Protein AF-A0A165LBI9-F1 (afdb_monomer_lite)

Sequence (51 aa):
MKPSRIVLPLTLALSASAGLIAYGICQTGCNVGAVACYAVAGTVFGIVAAQ

Radius of gyration: 12.96 Å; chains: 1; bounding box: 32×28×29 Å

Foldseek 3Di:
DPVVVVVVLVVVLVPPPDPPVVSVVSVVVVVVVVQVVCVVVVHGDDDDPDD

Secondary structure (DSSP, 8-state):
--THHHHHHHHHHHT--S-HHHHHHHHHHHHHHHHHHHHHTT---S-----

pLDDT: mean 71.21, std 11.55, range [34.66, 86.31]

Organism: NCBI:txid1314781

Structure (mmCIF, N/CA/C/O backbone):
data_AF-A0A165LBI9-F1
#
_entry.id   AF-A0A165LBI9-F1
#
loop_
_atom_site.group_PDB
_atom_site.id
_atom_site.type_symbol
_atom_site.label_atom_id
_atom_site.label_alt_id
_atom_site.label_comp_id
_atom_site.label_asym_id
_atom_site.label_entity_id
_atom_site.label_seq_id
_atom_site.pdbx_PDB_ins_code
_atom_site.Cartn_x
_atom_site.Cartn_y
_atom_site.Cartn_z
_atom_site.occupancy
_atom_site.B_iso_or_equiv
_atom_site.auth_seq_id
_atom_site.auth_comp_id
_atom_site.auth_asym_id
_atom_site.auth_atom_id
_atom_site.pdbx_PDB_model_num
ATOM 1 N N . MET A 1 1 ? 24.100 1.895 2.510 1.00 50.25 1 MET A N 1
ATOM 2 C CA . MET A 1 1 ? 22.795 1.761 3.198 1.00 50.25 1 MET A CA 1
ATOM 3 C C . MET A 1 1 ? 22.738 2.778 4.338 1.00 50.25 1 MET A C 1
ATOM 5 O O . MET A 1 1 ? 23.452 2.608 5.313 1.00 50.25 1 MET A O 1
A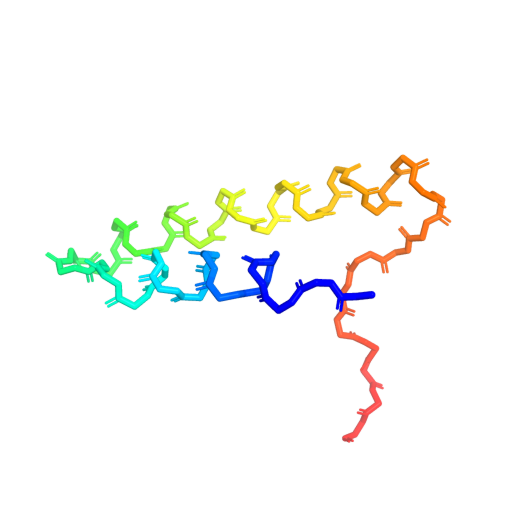TOM 9 N N . LYS A 1 2 ? 22.007 3.895 4.198 1.00 56.97 2 LYS A N 1
ATOM 10 C CA . LYS A 1 2 ? 21.868 4.905 5.271 1.00 56.97 2 LYS A CA 1
ATOM 11 C C . LYS A 1 2 ? 20.692 4.465 6.161 1.00 56.97 2 LYS A C 1
ATOM 13 O O . LYS A 1 2 ? 19.608 4.296 5.599 1.00 56.97 2 LYS A O 1
ATOM 18 N N . PRO A 1 3 ? 20.850 4.299 7.487 1.00 56.84 3 PRO A N 1
ATOM 19 C CA . PRO A 1 3 ? 19.796 3.752 8.358 1.00 56.84 3 PRO A CA 1
ATOM 20 C C . PRO A 1 3 ? 18.480 4.547 8.280 1.00 56.84 3 PRO A C 1
ATOM 22 O O . PRO A 1 3 ? 17.396 3.983 8.371 1.00 56.84 3 PRO A O 1
ATOM 25 N N . SER A 1 4 ? 18.567 5.842 7.964 1.00 59.00 4 SER A N 1
ATOM 26 C CA . SER A 1 4 ? 17.425 6.737 7.738 1.00 59.00 4 SER A CA 1
ATOM 27 C C . SER A 1 4 ? 16.413 6.241 6.690 1.00 59.00 4 SER A C 1
ATOM 29 O O . SER A 1 4 ? 15.220 6.482 6.853 1.00 59.00 4 SER A O 1
ATOM 31 N N . ARG A 1 5 ? 16.841 5.498 5.656 1.00 62.19 5 ARG A N 1
ATOM 32 C CA . ARG A 1 5 ? 15.937 5.023 4.588 1.00 62.19 5 ARG A CA 1
ATOM 33 C C . ARG A 1 5 ? 15.001 3.889 5.020 1.00 62.19 5 ARG A C 1
ATOM 35 O O . ARG A 1 5 ? 13.999 3.664 4.357 1.00 62.19 5 ARG A O 1
ATOM 42 N N . ILE A 1 6 ? 15.322 3.192 6.110 1.00 64.94 6 ILE A N 1
ATOM 43 C CA . ILE A 1 6 ? 14.520 2.081 6.653 1.00 64.94 6 ILE A CA 1
ATOM 44 C C . ILE A 1 6 ? 13.734 2.540 7.887 1.00 64.94 6 ILE A C 1
ATOM 46 O O . ILE A 1 6 ? 12.589 2.144 8.082 1.00 64.94 6 ILE A O 1
ATOM 50 N N . VAL A 1 7 ? 14.320 3.425 8.696 1.00 64.75 7 VAL A N 1
ATOM 51 C CA . VAL A 1 7 ? 13.699 3.914 9.936 1.00 64.75 7 VAL A CA 1
ATOM 52 C C . VAL A 1 7 ? 12.448 4.763 9.661 1.00 64.75 7 VAL A C 1
ATOM 54 O O . VAL A 1 7 ? 11.480 4.669 10.413 1.00 64.75 7 VAL A O 1
ATOM 57 N N . LEU A 1 8 ? 12.424 5.544 8.573 1.00 68.44 8 LEU A N 1
ATOM 58 C CA . LEU A 1 8 ? 11.287 6.403 8.214 1.00 68.44 8 LEU A CA 1
ATOM 59 C C . LEU A 1 8 ? 10.000 5.633 7.831 1.00 68.44 8 LEU A C 1
ATOM 61 O O . LEU A 1 8 ? 8.957 5.923 8.414 1.00 68.44 8 LEU A O 1
ATOM 65 N N . PRO A 1 9 ? 10.017 4.643 6.912 1.00 66.38 9 PRO A N 1
ATOM 66 C CA . PRO A 1 9 ? 8.806 3.877 6.604 1.00 66.38 9 PRO A CA 1
ATOM 67 C C . PRO A 1 9 ? 8.338 3.015 7.786 1.00 66.38 9 PRO A C 1
ATOM 69 O O . PRO A 1 9 ? 7.136 2.862 7.991 1.00 66.38 9 PRO A O 1
ATOM 72 N N . LEU A 1 10 ? 9.268 2.496 8.599 1.00 67.75 10 LEU A N 1
ATOM 73 C CA . LEU A 1 10 ? 8.941 1.678 9.768 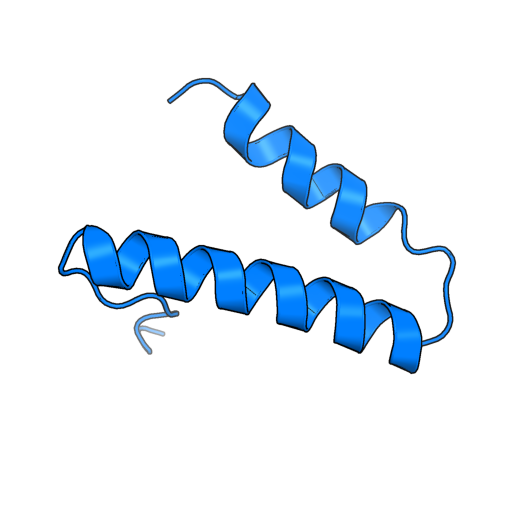1.00 67.75 10 LEU A CA 1
ATOM 74 C C . LEU A 1 10 ? 8.226 2.493 10.855 1.00 67.75 10 LEU A C 1
ATOM 76 O O . LEU A 1 10 ? 7.207 2.063 11.386 1.00 67.75 10 LEU A O 1
ATOM 80 N N . THR A 1 11 ? 8.719 3.695 11.155 1.00 68.00 11 THR A N 1
ATOM 81 C CA . THR A 1 11 ? 8.072 4.590 12.129 1.00 68.00 11 THR A CA 1
ATOM 82 C C . THR A 1 11 ? 6.705 5.076 11.651 1.00 68.00 11 THR A C 1
ATOM 84 O O . THR A 1 11 ? 5.777 5.128 12.456 1.00 68.00 11 THR A O 1
ATOM 87 N N . LEU A 1 12 ? 6.532 5.338 10.349 1.00 67.12 12 LEU A N 1
ATOM 88 C CA . LEU A 1 12 ? 5.227 5.702 9.790 1.00 67.12 12 LEU A CA 1
ATOM 89 C C . LEU A 1 12 ? 4.207 4.556 9.911 1.00 67.12 12 LEU A C 1
ATOM 91 O O . LEU A 1 12 ? 3.071 4.795 10.316 1.00 67.12 12 LEU A O 1
ATOM 95 N N . ALA A 1 13 ? 4.621 3.313 9.640 1.00 65.88 13 ALA A N 1
ATOM 96 C CA . ALA A 1 13 ? 3.761 2.135 9.770 1.00 65.88 13 ALA A CA 1
ATOM 97 C C . ALA A 1 13 ? 3.325 1.862 11.222 1.00 65.88 13 ALA A C 1
ATOM 99 O O . ALA A 1 13 ? 2.188 1.450 11.448 1.00 65.88 13 ALA A O 1
ATOM 100 N N . LEU A 1 14 ? 4.199 2.118 12.204 1.00 66.06 14 LEU A N 1
ATOM 101 C CA . LEU A 1 14 ? 3.876 1.975 13.630 1.00 66.06 14 LEU A CA 1
ATOM 102 C C . LEU A 1 14 ? 3.055 3.154 14.185 1.00 66.06 14 LEU A C 1
ATOM 104 O O . LEU A 1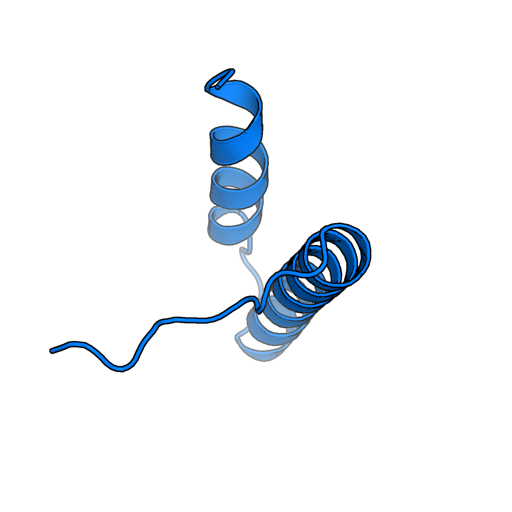 14 ? 2.365 2.992 15.187 1.00 66.06 14 LEU A O 1
ATOM 108 N N . SER A 1 15 ? 3.102 4.329 13.547 1.00 64.19 15 SER A N 1
ATOM 109 C CA . SER A 1 15 ? 2.370 5.528 13.990 1.00 64.19 15 SER A CA 1
ATOM 110 C C . SER A 1 15 ? 0.878 5.541 13.631 1.00 64.19 15 SER A C 1
ATOM 112 O O . SER 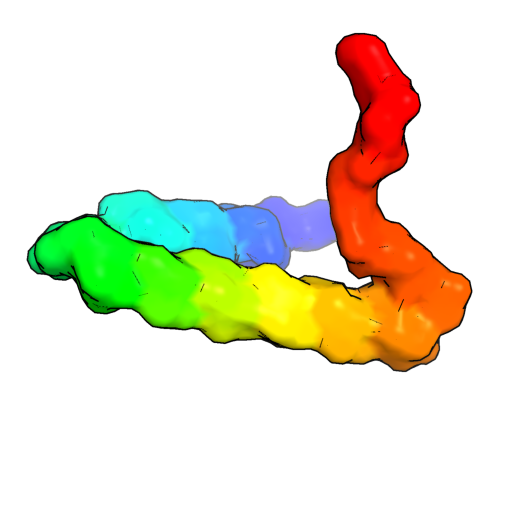A 1 15 ? 0.163 6.472 14.009 1.00 64.19 15 SER A O 1
ATOM 114 N N . ALA A 1 16 ? 0.384 4.517 12.926 1.00 61.16 16 ALA A N 1
ATOM 115 C CA . ALA A 1 16 ? -1.023 4.390 12.570 1.00 61.16 16 ALA A CA 1
ATOM 116 C C . ALA A 1 16 ? -1.874 4.054 13.809 1.00 61.16 16 ALA A C 1
ATOM 118 O O . ALA A 1 16 ? -2.240 2.909 14.056 1.00 61.16 16 ALA A O 1
ATOM 119 N N . SER A 1 17 ? -2.244 5.083 14.569 1.00 62.66 17 SER A N 1
ATOM 120 C CA . SER A 1 17 ? -3.314 5.053 15.576 1.00 62.66 17 SER A CA 1
ATOM 121 C C . SER A 1 17 ? -4.678 5.136 14.876 1.00 62.66 17 SER A C 1
ATOM 123 O O . SER A 1 17 ? -5.503 6.006 15.138 1.00 62.66 17 SER A O 1
ATOM 125 N N . ALA A 1 18 ? -4.887 4.254 13.899 1.00 61.69 18 ALA A N 1
ATOM 126 C CA . ALA A 1 18 ? -6.032 4.267 13.005 1.00 61.69 18 ALA A CA 1
ATOM 127 C C . ALA A 1 18 ? -6.664 2.872 12.949 1.00 61.69 18 ALA A C 1
ATOM 129 O O . ALA A 1 18 ? -5.982 1.864 13.130 1.00 61.69 18 ALA A O 1
ATOM 130 N N . GLY A 1 19 ? -7.977 2.805 12.708 1.00 71.56 19 GLY A N 1
ATOM 131 C CA . GLY A 1 19 ? -8.679 1.526 12.571 1.00 71.56 19 GLY A CA 1
ATOM 132 C C . GLY A 1 19 ? -8.064 0.641 11.478 1.00 71.56 19 GLY A C 1
ATOM 133 O O . GLY A 1 19 ? -7.381 1.131 10.577 1.00 71.56 19 GLY A O 1
ATOM 134 N N . LEU A 1 20 ? -8.340 -0.667 11.527 1.00 78.25 20 LEU A N 1
ATOM 135 C CA . LEU A 1 20 ? -7.735 -1.676 10.640 1.00 78.25 20 LEU A CA 1
ATOM 136 C C . LEU A 1 20 ? -7.811 -1.318 9.147 1.00 78.25 20 LEU A C 1
ATOM 138 O O . LEU A 1 20 ? -6.882 -1.607 8.398 1.00 78.25 20 LEU A O 1
ATOM 142 N N . ILE A 1 21 ? -8.887 -0.649 8.723 1.00 80.31 21 ILE A N 1
ATOM 143 C CA . ILE A 1 21 ? -9.074 -0.204 7.337 1.00 80.31 21 ILE A CA 1
ATOM 144 C C . ILE A 1 21 ? -8.021 0.842 6.948 1.00 80.31 21 ILE A C 1
ATOM 146 O O . ILE A 1 21 ? -7.362 0.708 5.921 1.00 80.31 21 ILE A O 1
ATOM 150 N N . ALA A 1 22 ? -7.821 1.865 7.780 1.00 79.12 22 ALA A N 1
ATOM 151 C CA . ALA A 1 22 ? -6.841 2.916 7.523 1.00 79.12 22 ALA A CA 1
ATOM 152 C C . ALA A 1 22 ? -5.405 2.374 7.586 1.00 79.12 22 ALA A C 1
ATOM 154 O O . ALA A 1 22 ? -4.590 2.706 6.726 1.00 79.12 22 ALA A O 1
ATOM 155 N N . TYR A 1 23 ? -5.118 1.478 8.538 1.00 75.12 23 TYR A N 1
ATOM 156 C CA . TYR A 1 23 ? -3.845 0.756 8.576 1.00 75.12 23 TYR A CA 1
ATOM 157 C C . TYR A 1 23 ? -3.602 -0.023 7.273 1.00 75.12 23 TYR A C 1
ATOM 159 O O . TYR A 1 23 ? -2.548 0.124 6.654 1.00 75.12 23 TYR A O 1
ATOM 167 N N . GLY A 1 24 ? -4.594 -0.792 6.813 1.00 79.62 24 GLY A N 1
ATOM 168 C CA . GLY A 1 24 ? -4.503 -1.575 5.580 1.00 79.62 24 GLY A CA 1
ATOM 169 C C . GLY A 1 24 ? -4.248 -0.719 4.336 1.00 79.62 24 GLY A C 1
ATOM 170 O O . GLY A 1 24 ? -3.411 -1.080 3.506 1.00 79.62 24 GLY A O 1
ATOM 171 N N . ILE A 1 25 ? -4.898 0.444 4.226 1.00 83.38 25 ILE A N 1
ATOM 172 C CA . ILE A 1 25 ? -4.692 1.384 3.111 1.00 83.38 25 ILE A CA 1
ATOM 173 C C . ILE A 1 25 ? -3.272 1.969 3.141 1.00 83.38 25 ILE A C 1
ATOM 175 O O . ILE A 1 25 ? -2.586 1.955 2.117 1.00 83.38 25 ILE A O 1
ATOM 179 N N . CYS A 1 26 ? -2.794 2.424 4.305 1.00 80.19 26 CYS A N 1
ATOM 180 C CA . CYS A 1 26 ? -1.432 2.949 4.450 1.00 80.19 26 CYS A CA 1
ATOM 181 C C . CYS A 1 26 ? -0.371 1.894 4.095 1.00 80.19 26 CYS A C 1
ATOM 183 O O . CYS A 1 26 ? 0.587 2.182 3.373 1.00 80.19 26 CYS A O 1
ATOM 185 N N . GLN A 1 27 ? -0.563 0.654 4.554 1.00 81.75 27 GLN A N 1
ATOM 186 C CA . GLN A 1 27 ? 0.342 -0.461 4.265 1.00 81.75 27 GLN A CA 1
ATOM 187 C C . GLN A 1 27 ? 0.321 -0.810 2.768 1.00 81.75 27 GLN A C 1
ATOM 189 O O . GLN A 1 27 ? 1.376 -0.987 2.158 1.00 81.75 27 GLN A O 1
ATOM 194 N N . THR A 1 28 ? -0.857 -0.813 2.138 1.00 83.69 28 THR A N 1
ATOM 195 C CA . THR A 1 28 ? -1.005 -1.029 0.687 1.00 83.69 28 THR A CA 1
ATOM 196 C C . THR A 1 28 ? -0.235 0.019 -0.116 1.00 83.69 28 THR A C 1
ATOM 198 O O . THR A 1 28 ? 0.530 -0.343 -1.009 1.00 83.69 28 THR A O 1
ATOM 201 N N . GLY A 1 29 ? -0.353 1.303 0.238 1.00 82.12 29 GLY A N 1
ATOM 202 C CA . 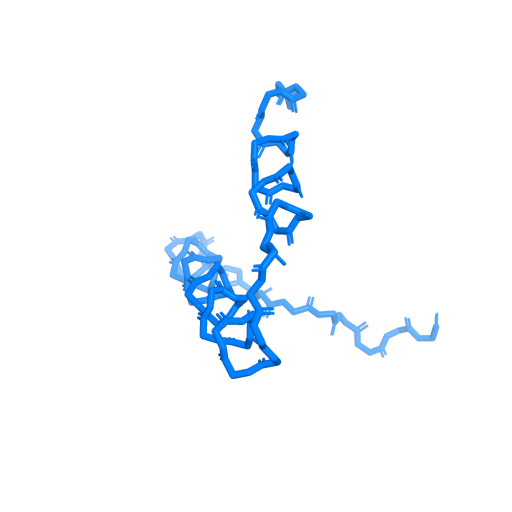GLY A 1 29 ? 0.391 2.381 -0.424 1.00 82.12 29 GLY A CA 1
ATOM 203 C C . GLY A 1 29 ? 1.912 2.205 -0.341 1.00 82.12 29 GLY A C 1
ATOM 204 O O . GLY A 1 29 ? 2.611 2.382 -1.340 1.00 82.12 29 GLY A O 1
ATOM 205 N N . CYS A 1 30 ? 2.426 1.784 0.818 1.00 83.62 30 CYS A N 1
ATOM 206 C CA . CYS A 1 30 ? 3.854 1.508 0.999 1.00 83.62 30 CYS A CA 1
ATOM 207 C C . CYS A 1 30 ? 4.337 0.351 0.101 1.00 83.62 30 CYS A C 1
ATOM 209 O O . CYS A 1 30 ? 5.364 0.472 -0.570 1.00 83.62 30 CYS A O 1
ATOM 211 N N . ASN A 1 31 ? 3.565 -0.739 0.015 1.00 83.31 31 ASN A N 1
ATOM 212 C CA . ASN A 1 31 ? 3.893 -1.868 -0.862 1.00 83.31 31 ASN A CA 1
ATOM 213 C C . ASN A 1 31 ? 3.855 -1.489 -2.343 1.00 83.31 31 ASN A C 1
ATOM 215 O O . ASN A 1 31 ? 4.741 -1.894 -3.088 1.00 83.31 31 ASN A O 1
ATOM 219 N N . VAL A 1 32 ? 2.876 -0.689 -2.775 1.00 86.31 32 VAL A N 1
ATOM 220 C CA . VAL A 1 32 ? 2.800 -0.213 -4.168 1.00 86.31 32 VAL A CA 1
ATOM 221 C C . VAL A 1 32 ? 4.036 0.611 -4.527 1.00 86.31 32 VAL A C 1
ATOM 223 O O . VAL A 1 32 ? 4.627 0.400 -5.586 1.00 86.31 32 VAL A O 1
ATOM 226 N N . GLY A 1 33 ? 4.472 1.504 -3.634 1.00 83.62 33 GLY A N 1
ATOM 227 C CA . GLY A 1 33 ? 5.704 2.271 -3.828 1.00 83.62 33 GLY A CA 1
ATOM 228 C C . GLY A 1 33 ? 6.937 1.373 -3.948 1.00 83.62 33 GLY A C 1
ATOM 229 O O . GLY A 1 33 ? 7.769 1.574 -4.834 1.00 83.62 33 GLY A O 1
ATOM 230 N N . ALA A 1 34 ? 7.028 0.338 -3.110 1.00 82.56 34 ALA A N 1
ATOM 231 C CA . ALA A 1 34 ? 8.104 -0.639 -3.194 1.00 82.56 34 ALA A CA 1
ATOM 232 C C . ALA A 1 34 ? 8.066 -1.413 -4.523 1.00 82.56 34 ALA A C 1
ATOM 234 O O . ALA A 1 34 ? 9.076 -1.463 -5.221 1.00 82.56 34 ALA A O 1
ATOM 235 N N . VAL A 1 35 ? 6.906 -1.922 -4.942 1.00 83.69 35 VAL A N 1
ATOM 236 C CA . VAL A 1 35 ? 6.744 -2.603 -6.237 1.00 83.69 35 VAL A CA 1
ATOM 237 C C . VAL A 1 35 ? 7.172 -1.703 -7.399 1.00 83.69 35 VAL A C 1
ATOM 239 O O . VAL A 1 35 ? 7.900 -2.162 -8.273 1.00 83.69 35 VAL A O 1
ATOM 242 N N . ALA A 1 36 ? 6.799 -0.420 -7.395 1.00 84.31 36 ALA A N 1
ATOM 243 C CA . ALA A 1 36 ? 7.189 0.521 -8.446 1.00 84.31 36 ALA A CA 1
ATOM 244 C C . ALA A 1 36 ? 8.713 0.736 -8.511 1.00 84.31 36 ALA A C 1
ATOM 246 O O . ALA A 1 36 ? 9.301 0.733 -9.594 1.00 84.31 36 ALA A O 1
ATOM 247 N N . CYS A 1 37 ? 9.375 0.877 -7.359 1.00 82.69 37 CYS A N 1
ATOM 248 C CA . CYS A 1 37 ? 10.832 0.995 -7.303 1.00 82.69 37 CYS A CA 1
ATOM 249 C C . CYS A 1 37 ? 11.543 -0.277 -7.779 1.00 82.69 37 CYS A C 1
ATOM 251 O O . CYS A 1 37 ? 12.543 -0.187 -8.485 1.00 82.69 37 CYS A O 1
ATOM 253 N N . TYR A 1 38 ? 11.052 -1.456 -7.407 1.00 78.06 38 TYR A N 1
ATOM 254 C CA . TYR A 1 38 ? 11.651 -2.722 -7.835 1.00 78.06 38 TYR A CA 1
ATOM 255 C C . TYR A 1 38 ? 11.402 -2.975 -9.329 1.00 78.06 38 TYR A C 1
ATOM 257 O O . TYR A 1 38 ? 12.325 -3.366 -10.040 1.00 78.06 38 TYR A O 1
ATOM 265 N N . ALA A 1 39 ? 10.221 -2.613 -9.840 1.00 80.69 39 ALA A N 1
ATOM 266 C CA . ALA A 1 39 ? 9.916 -2.649 -11.268 1.00 80.69 39 ALA A CA 1
ATOM 267 C C . ALA A 1 39 ? 10.883 -1.776 -12.088 1.00 80.69 39 ALA A C 1
ATOM 269 O O . ALA A 1 39 ? 11.379 -2.228 -13.117 1.00 80.69 39 ALA A O 1
ATOM 270 N N . VAL A 1 40 ? 11.221 -0.565 -11.615 1.00 76.94 40 VAL A N 1
ATOM 271 C CA . VAL A 1 40 ? 12.227 0.287 -12.285 1.00 76.94 40 VAL A CA 1
ATOM 272 C C . VAL A 1 40 ? 13.637 -0.301 -12.201 1.00 76.94 40 VAL A C 1
ATOM 274 O O . VAL A 1 40 ? 14.435 -0.129 -13.117 1.00 76.94 40 VAL A O 1
ATOM 277 N N . ALA A 1 41 ? 13.945 -1.007 -11.113 1.00 79.25 41 ALA A N 1
ATOM 278 C CA . ALA A 1 41 ? 15.222 -1.681 -10.915 1.00 79.25 41 ALA A CA 1
ATOM 279 C C . ALA A 1 41 ? 15.323 -3.024 -11.667 1.00 79.25 41 ALA A C 1
ATOM 281 O O . ALA A 1 41 ? 16.377 -3.656 -11.624 1.00 79.25 41 ALA A O 1
ATOM 282 N N . GLY A 1 42 ? 14.253 -3.470 -12.338 1.00 78.19 42 GLY A N 1
ATOM 283 C CA . GLY A 1 42 ? 14.196 -4.766 -13.018 1.00 78.19 42 GLY A CA 1
ATOM 284 C C . GLY A 1 42 ? 14.195 -5.967 -12.065 1.00 78.19 42 GLY A C 1
ATOM 285 O O . GLY A 1 42 ? 14.543 -7.073 -12.473 1.00 78.19 42 GLY A O 1
ATOM 286 N N . THR A 1 43 ? 13.837 -5.765 -10.796 1.00 75.31 43 THR A N 1
ATOM 287 C CA . THR A 1 43 ? 13.793 -6.805 -9.762 1.00 75.31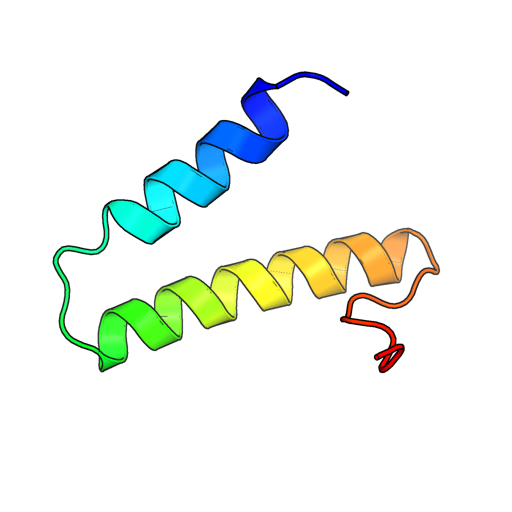 43 THR A CA 1
ATOM 288 C C . THR A 1 43 ? 12.355 -7.050 -9.304 1.00 75.31 43 THR A C 1
ATOM 290 O O . THR A 1 43 ? 11.488 -6.187 -9.424 1.00 75.31 43 THR A O 1
ATOM 293 N N . VAL A 1 44 ? 12.063 -8.249 -8.794 1.00 76.44 44 VAL A N 1
ATOM 294 C CA . VAL A 1 44 ? 10.728 -8.579 -8.270 1.00 76.44 44 VAL A CA 1
ATOM 295 C C . VAL A 1 44 ? 10.682 -8.262 -6.777 1.00 76.44 44 VAL A C 1
ATOM 297 O O . VAL A 1 44 ? 11.524 -8.736 -6.015 1.00 76.44 44 VAL A O 1
ATOM 300 N N . PHE A 1 45 ? 9.703 -7.457 -6.358 1.00 76.75 45 PHE A N 1
ATOM 301 C CA . PHE A 1 45 ? 9.433 -7.179 -4.948 1.00 76.75 45 PHE A CA 1
ATOM 302 C C . PHE A 1 45 ? 8.537 -8.266 -4.351 1.00 76.75 45 PHE A C 1
ATOM 304 O O . PHE A 1 45 ? 7.436 -8.501 -4.845 1.00 76.75 45 PHE A O 1
ATOM 311 N N . GLY A 1 46 ? 8.990 -8.907 -3.278 1.00 72.75 46 GLY A N 1
ATOM 312 C CA . GLY A 1 46 ? 8.214 -9.911 -2.560 1.00 72.75 46 GLY A CA 1
ATOM 313 C C . GLY A 1 46 ? 9.093 -10.787 -1.678 1.00 72.75 46 GLY A C 1
ATOM 314 O O . GLY A 1 46 ? 10.319 -10.772 -1.779 1.00 72.75 46 GLY A O 1
ATOM 315 N N . ILE A 1 47 ? 8.454 -11.558 -0.804 1.00 65.31 47 ILE A N 1
ATOM 316 C CA . ILE A 1 47 ? 9.125 -12.635 -0.082 1.00 65.31 47 ILE A CA 1
ATOM 317 C C . ILE A 1 47 ? 9.306 -13.779 -1.078 1.00 65.31 47 ILE A C 1
ATOM 319 O O . ILE A 1 47 ? 8.328 -14.280 -1.633 1.00 65.31 47 ILE A O 1
ATOM 323 N N . VAL A 1 48 ? 10.551 -14.190 -1.330 1.00 63.44 48 VAL A N 1
ATOM 324 C CA . VAL A 1 48 ? 10.791 -15.516 -1.910 1.00 63.44 48 VAL A CA 1
ATOM 325 C C . VAL A 1 48 ? 10.143 -16.492 -0.940 1.00 63.44 48 VAL A C 1
ATOM 327 O O . VAL A 1 48 ? 10.466 -16.433 0.243 1.00 63.44 48 VAL A O 1
ATOM 330 N N . ALA A 1 49 ? 9.226 -17.346 -1.400 1.00 54.09 49 ALA A N 1
ATOM 331 C CA . ALA A 1 49 ? 8.721 -18.463 -0.605 1.00 54.09 49 ALA A CA 1
ATOM 332 C C . ALA A 1 49 ? 9.872 -19.457 -0.367 1.00 54.09 49 ALA A C 1
ATOM 334 O O . ALA A 1 49 ? 9.955 -20.515 -0.978 1.00 54.09 49 ALA A O 1
ATOM 335 N N . ALA A 1 50 ? 10.819 -19.054 0.463 1.00 40.31 50 ALA A N 1
ATOM 336 C CA . ALA A 1 50 ? 11.887 -19.844 1.014 1.00 40.31 50 ALA A CA 1
ATOM 337 C C . ALA A 1 50 ? 11.629 -19.808 2.519 1.00 40.31 50 ALA A C 1
ATOM 339 O O . ALA A 1 50 ? 11.840 -18.776 3.147 1.00 40.31 50 ALA A O 1
ATOM 340 N N . GLN A 1 51 ? 11.027 -20.911 2.975 1.00 34.66 51 GLN A N 1
ATOM 341 C CA . GLN A 1 51 ? 10.958 -21.465 4.335 1.00 34.66 51 GLN A CA 1
ATOM 342 C C . GLN A 1 51 ? 11.306 -20.552 5.515 1.00 34.66 51 GLN A C 1
ATOM 344 O O . GLN A 1 51 ? 12.478 -20.132 5.628 1.00 34.66 51 GLN A O 1
#